Protein AF-W4IEV0-F1 (afdb_monomer_lite)

Organism: NCBI:txid1036726

Secondary structure (DSSP, 8-state):
---SEETTEEHHHHHHHS-TT-HHHHHHHHHHHHHHHHTTS-TT------HHHHHHHHHHHHHHHHHHHH--TT----HHHHHHHHHHHHHHHHHHHHHHHHHHHHHHHHHHHHHHHHHHHHHHHHHHHHHHHHHHHHHHHHHHHHHHHHHHHHHHHHHHHHHHHHHHHHT--

pLDDT: mean 76.88, std 11.4, range [46.72, 96.31]

Foldseek 3Di:
DEDQDWPNHGPVVCCVVDPLVPLLVRLVRLLVLLCVLVVPPDPDDPDQDDPVNNRSVVHNVVLVVQQPVQDDPPDDDDSSVSSSVSSVVVSVVVVVVVVVVVVVVVVVVVVVVVVVVVVVVVVVVVVVVVVVVVVVVVVVVVVVVVVVVVVVVVVVVVVVVVVVVVVVVVVVD

Sequence (173 aa):
MGISTLGGKNLGTYFATTRYKNVASIAQAVYEQHYKTCADYPLWSVRVPSSAAKHDFLFCQSVSNQIPSVSQPKQYISRIDVVQKTVQNIVTKAEGVAADASAVKSAELTAEITKEQTTAINTIFMSKQTAIIASVVAILIIVLIMVIIYLILRYRRKKKMKKKAQYTKLLNE

Radius of gyration: 45.27 Å; chains: 1; bounding box: 95×35×122 Å

InterPro domains:
  IPR006373 Variant surface antigen Rifin [PF02009] (2-173)

Structure (mmCIF, N/CA/C/O backbone):
data_AF-W4IEV0-F1
#
_entry.id   AF-W4IEV0-F1
#
loop_
_atom_site.group_PDB
_atom_site.id
_atom_site.type_symbol
_atom_site.label_atom_id
_atom_site.label_alt_id
_atom_site.label_comp_id
_atom_site.label_asym_id
_atom_site.label_entity_id
_atom_site.label_seq_id
_atom_site.pdbx_PDB_ins_code
_atom_site.Cartn_x
_atom_site.Cartn_y
_atom_site.Cartn_z
_atom_site.occupancy
_atom_site.B_iso_or_equiv
_atom_site.auth_seq_id
_atom_site.auth_comp_id
_atom_site.auth_asym_id
_atom_site.auth_atom_id
_atom_site.pdbx_PDB_model_num
ATOM 1 N N . MET A 1 1 ? 25.318 8.793 -15.224 1.00 46.72 1 MET A N 1
ATOM 2 C CA . MET A 1 1 ? 25.940 8.008 -16.312 1.00 46.72 1 MET A CA 1
ATOM 3 C C . MET A 1 1 ? 24.835 7.646 -17.298 1.00 46.72 1 MET A C 1
ATOM 5 O O . MET A 1 1 ? 24.107 6.701 -17.035 1.00 46.72 1 MET A O 1
ATOM 9 N N . GLY A 1 2 ? 24.604 8.439 -18.342 1.00 59.19 2 GLY A N 1
ATOM 10 C CA . GLY A 1 2 ? 23.510 8.188 -19.286 1.00 59.19 2 GLY A CA 1
ATOM 11 C C . GLY A 1 2 ? 23.237 9.390 -20.182 1.00 59.19 2 GLY A C 1
ATOM 12 O O . GLY A 1 2 ? 23.888 10.422 -20.022 1.00 59.19 2 GLY A O 1
ATOM 13 N N . ILE A 1 3 ? 22.283 9.240 -21.101 1.00 68.44 3 ILE A N 1
ATOM 14 C CA . ILE A 1 3 ? 21.821 10.323 -21.976 1.00 68.44 3 ILE A CA 1
ATOM 15 C C . ILE A 1 3 ? 21.036 11.366 -21.182 1.00 68.44 3 ILE A C 1
ATOM 17 O O . ILE A 1 3 ? 20.240 11.020 -20.314 1.00 68.44 3 ILE A O 1
ATOM 21 N N . SER A 1 4 ? 21.245 12.643 -21.492 1.00 70.06 4 SER A N 1
ATOM 22 C CA . SER A 1 4 ? 20.513 13.760 -20.870 1.00 70.06 4 SER A CA 1
ATOM 23 C C . SER A 1 4 ? 19.295 14.189 -21.693 1.00 70.06 4 SER A C 1
ATOM 25 O O . SER A 1 4 ? 18.371 14.821 -21.174 1.00 70.06 4 SER A O 1
ATOM 27 N N . THR A 1 5 ? 19.284 13.829 -22.978 1.00 74.25 5 THR A N 1
ATOM 28 C CA . THR A 1 5 ? 18.273 14.233 -23.952 1.00 74.25 5 THR A CA 1
ATOM 29 C C . THR A 1 5 ? 17.747 13.037 -24.740 1.00 74.25 5 THR A C 1
ATOM 31 O O . THR A 1 5 ? 18.475 12.093 -25.042 1.00 74.25 5 THR A O 1
ATOM 34 N N . LEU A 1 6 ? 16.455 13.077 -25.059 1.00 79.38 6 LEU A N 1
ATOM 35 C CA . LEU A 1 6 ? 15.764 12.095 -25.886 1.00 79.38 6 LEU A CA 1
ATOM 36 C C . LEU A 1 6 ? 14.775 12.833 -26.794 1.00 79.38 6 LEU A C 1
ATOM 38 O O . LEU A 1 6 ? 14.013 13.683 -26.328 1.00 79.38 6 LEU A O 1
ATOM 42 N N . GLY A 1 7 ? 14.820 12.563 -28.103 1.00 77.94 7 GLY A N 1
ATOM 43 C CA . GLY A 1 7 ? 13.965 13.251 -29.080 1.00 77.94 7 GLY A CA 1
ATOM 44 C C . GLY A 1 7 ? 14.151 14.776 -29.099 1.00 77.94 7 GLY A C 1
ATOM 45 O O . GLY A 1 7 ? 13.181 15.513 -29.255 1.00 77.94 7 GLY A O 1
ATOM 46 N N . GLY A 1 8 ? 15.374 15.263 -28.854 1.00 80.19 8 GLY A N 1
ATOM 47 C CA . GLY A 1 8 ? 15.683 16.700 -28.811 1.00 80.19 8 GLY A CA 1
ATOM 48 C C . GLY A 1 8 ? 15.170 17.443 -27.569 1.00 80.19 8 GLY A C 1
ATOM 49 O O . GLY A 1 8 ? 15.263 18.665 -27.514 1.00 80.19 8 GLY A O 1
ATOM 50 N N . LYS A 1 9 ? 14.640 16.732 -26.566 1.00 83.19 9 LYS A N 1
ATOM 51 C CA . LYS A 1 9 ? 14.169 17.299 -25.293 1.00 83.19 9 LYS A CA 1
ATOM 52 C C . LYS A 1 9 ? 14.940 16.704 -24.122 1.00 83.19 9 LYS A C 1
ATOM 54 O O . LYS A 1 9 ? 15.425 15.579 -24.206 1.00 83.19 9 LYS A O 1
ATOM 59 N N . ASN A 1 10 ? 14.999 17.422 -23.002 1.00 85.12 10 ASN A N 1
ATOM 60 C CA . ASN A 1 10 ? 15.468 16.843 -21.742 1.00 85.12 10 ASN A CA 1
ATOM 61 C C . ASN A 1 10 ? 14.552 15.683 -21.332 1.00 85.12 10 ASN A C 1
ATOM 63 O O . ASN A 1 10 ? 13.335 15.757 -21.531 1.00 85.12 10 ASN A O 1
ATOM 67 N N . LEU A 1 11 ? 15.120 14.639 -20.719 1.00 80.94 11 LEU A N 1
ATOM 68 C CA . LEU A 1 11 ? 14.369 13.436 -20.328 1.00 80.94 11 LEU A CA 1
ATOM 69 C C . LEU A 1 11 ? 13.106 13.758 -19.513 1.00 80.94 11 LEU A C 1
ATOM 71 O O . LEU A 1 11 ? 12.038 13.223 -19.804 1.00 80.94 11 LEU A O 1
ATOM 75 N N . GLY A 1 12 ? 13.197 14.682 -18.549 1.00 80.75 12 GLY A N 1
ATOM 76 C CA . GLY A 1 12 ? 12.046 15.101 -17.740 1.00 80.75 12 GLY A CA 1
ATOM 77 C C . GLY A 1 12 ? 10.898 15.673 -18.580 1.00 80.75 12 GLY A C 1
ATOM 78 O O . GLY A 1 12 ? 9.749 15.274 -18.421 1.00 80.75 12 GLY A O 1
ATOM 79 N N . THR A 1 13 ? 11.202 16.550 -19.539 1.00 85.69 13 THR A N 1
ATOM 80 C CA . THR A 1 13 ? 10.201 17.146 -20.441 1.00 85.69 13 THR A CA 1
ATOM 81 C C . THR A 1 13 ? 9.640 16.123 -21.430 1.00 85.69 13 THR A C 1
ATOM 83 O O . THR A 1 13 ? 8.454 16.163 -21.769 1.00 85.69 13 THR A O 1
ATOM 86 N N . TYR A 1 14 ? 10.478 15.192 -21.893 1.00 84.69 14 TYR A N 1
ATOM 87 C CA . TYR A 1 14 ? 10.064 14.133 -22.807 1.00 84.69 14 TYR A CA 1
ATOM 88 C C . TYR A 1 14 ? 9.019 13.216 -22.161 1.00 84.69 14 TYR A C 1
ATOM 90 O O . TYR A 1 14 ? 7.961 13.011 -22.753 1.00 84.69 14 TYR A O 1
ATOM 98 N N . PHE A 1 15 ? 9.262 12.739 -20.936 1.00 83.25 15 PHE A N 1
ATOM 99 C CA . PHE A 1 15 ? 8.319 11.878 -20.209 1.00 83.25 15 PHE A CA 1
ATOM 100 C C . PHE A 1 15 ? 7.130 12.632 -19.596 1.00 83.25 15 PHE A C 1
ATOM 102 O O . PHE A 1 15 ? 6.102 12.021 -19.319 1.00 83.25 15 PHE A O 1
ATOM 109 N N . ALA A 1 16 ? 7.220 13.957 -19.443 1.00 84.12 16 ALA A N 1
ATOM 110 C CA . ALA A 1 16 ? 6.054 14.785 -19.129 1.00 84.12 16 ALA A CA 1
ATOM 111 C C . ALA A 1 16 ? 5.067 14.863 -20.309 1.00 84.12 16 ALA A C 1
ATOM 113 O O . ALA A 1 16 ? 3.858 14.913 -20.106 1.00 84.12 16 ALA A O 1
ATOM 114 N N . THR A 1 17 ? 5.580 14.858 -21.547 1.00 81.81 17 THR A N 1
ATOM 115 C CA . THR A 1 17 ? 4.753 14.928 -22.767 1.00 81.81 17 THR A CA 1
ATOM 116 C C . THR A 1 17 ? 4.339 13.536 -23.262 1.00 81.81 17 THR A C 1
ATOM 118 O O . THR A 1 17 ? 3.222 13.339 -23.736 1.00 81.81 17 THR A O 1
ATOM 121 N N . THR A 1 18 ? 5.238 12.557 -23.158 1.00 80.25 18 THR A N 1
ATOM 122 C CA . THR A 1 18 ? 5.075 11.202 -23.692 1.00 80.25 18 THR A CA 1
ATOM 123 C C . THR A 1 18 ? 4.846 10.230 -22.549 1.00 80.25 18 THR A C 1
ATOM 125 O O . THR A 1 18 ? 5.704 10.067 -21.683 1.00 80.25 18 THR A O 1
ATOM 128 N N . ARG A 1 19 ? 3.706 9.531 -22.554 1.00 80.06 19 ARG A N 1
ATOM 129 C CA . ARG A 1 19 ? 3.436 8.507 -21.535 1.00 80.06 19 ARG A CA 1
ATOM 130 C C . ARG A 1 19 ? 4.464 7.381 -21.629 1.00 80.06 19 ARG A C 1
ATOM 132 O O . ARG A 1 19 ? 4.658 6.825 -22.707 1.00 80.06 19 ARG A O 1
ATOM 139 N N . TYR A 1 20 ? 5.011 6.967 -20.485 1.00 73.38 20 TYR A N 1
ATOM 140 C CA . TYR A 1 20 ? 5.988 5.871 -20.393 1.00 73.38 20 TYR A CA 1
ATOM 141 C C . TYR A 1 20 ? 5.472 4.528 -20.953 1.00 73.38 20 TYR A C 1
ATOM 143 O O . TYR A 1 20 ? 6.261 3.688 -21.367 1.00 73.38 20 TYR A O 1
ATOM 151 N N . LYS A 1 21 ? 4.144 4.338 -21.007 1.00 77.56 21 LYS A N 1
ATOM 152 C CA . LYS A 1 21 ? 3.490 3.154 -21.592 1.00 77.56 21 LYS A CA 1
ATOM 153 C C . LYS A 1 21 ? 3.549 3.103 -23.119 1.00 77.56 21 LYS A C 1
ATOM 155 O O . LYS A 1 21 ? 3.271 2.062 -23.706 1.00 77.56 21 LYS A O 1
ATOM 160 N N . ASN A 1 22 ? 3.880 4.213 -23.783 1.00 84.88 22 ASN A N 1
ATOM 161 C CA . ASN A 1 22 ? 3.993 4.247 -25.235 1.00 84.88 22 ASN A CA 1
ATOM 162 C C . ASN A 1 22 ? 5.377 3.744 -25.675 1.00 84.88 22 ASN A C 1
ATOM 164 O O . ASN A 1 22 ? 6.257 4.518 -26.058 1.00 84.88 22 ASN A O 1
ATOM 168 N N . VAL A 1 23 ? 5.554 2.424 -25.582 1.00 84.69 23 VAL A N 1
ATOM 169 C CA . VAL A 1 23 ? 6.813 1.727 -25.881 1.00 84.69 23 VAL A CA 1
ATOM 170 C C . VAL A 1 23 ? 7.303 2.044 -27.292 1.00 84.69 23 VAL A C 1
ATOM 172 O O . VAL A 1 23 ? 8.492 2.274 -27.468 1.00 84.69 23 VAL A O 1
ATOM 175 N N . ALA A 1 24 ? 6.407 2.120 -28.282 1.00 86.19 24 ALA A N 1
ATOM 176 C CA . ALA A 1 24 ? 6.770 2.387 -29.673 1.00 86.19 24 ALA A CA 1
ATOM 177 C C . ALA A 1 24 ? 7.405 3.777 -29.855 1.00 86.19 24 ALA A C 1
ATOM 179 O O . ALA A 1 24 ? 8.483 3.892 -30.436 1.00 86.19 24 ALA A O 1
ATOM 180 N N . SER A 1 25 ? 6.788 4.829 -29.304 1.00 85.31 25 SER A N 1
ATOM 181 C CA . SER A 1 25 ? 7.321 6.197 -29.402 1.00 85.31 25 SER A CA 1
ATOM 182 C C . SER A 1 25 ? 8.656 6.360 -28.670 1.00 85.31 25 SER A C 1
ATOM 184 O O . SER A 1 25 ? 9.552 7.047 -29.162 1.00 85.31 25 SER A O 1
ATOM 186 N N . ILE A 1 26 ? 8.808 5.703 -27.516 1.00 84.00 26 ILE A N 1
ATOM 187 C CA . ILE A 1 26 ? 10.057 5.722 -26.746 1.00 84.00 26 ILE A CA 1
ATOM 188 C C . ILE A 1 26 ? 11.141 4.941 -27.491 1.00 84.00 26 ILE A C 1
ATOM 190 O O . ILE A 1 26 ? 12.257 5.432 -27.632 1.00 84.00 26 ILE A O 1
ATOM 194 N N . ALA A 1 27 ? 10.814 3.757 -28.010 1.00 85.69 27 ALA A N 1
ATOM 195 C CA . ALA A 1 27 ? 11.738 2.926 -28.771 1.00 85.69 27 ALA A CA 1
ATOM 196 C C . ALA A 1 27 ? 12.246 3.643 -30.022 1.00 85.69 27 ALA A C 1
ATOM 198 O O . ALA A 1 27 ? 13.447 3.630 -30.279 1.00 85.69 27 ALA A O 1
ATOM 199 N N . GLN A 1 28 ? 11.366 4.330 -30.752 1.00 86.31 28 GLN A N 1
ATOM 200 C CA . GLN A 1 28 ? 11.761 5.132 -31.903 1.00 86.31 28 GLN A CA 1
ATOM 201 C C . GLN A 1 28 ? 12.709 6.269 -31.499 1.00 86.31 28 GLN A C 1
ATOM 203 O O . GLN A 1 28 ? 13.768 6.427 -32.103 1.00 86.31 28 GLN A O 1
ATOM 208 N N . ALA A 1 29 ? 12.385 7.019 -30.443 1.00 84.75 29 ALA A N 1
ATOM 209 C CA . ALA A 1 29 ? 13.240 8.110 -29.981 1.00 84.75 29 ALA A CA 1
ATOM 210 C C . ALA A 1 29 ? 14.610 7.613 -29.481 1.00 84.75 29 ALA A C 1
ATOM 212 O O . ALA A 1 29 ? 15.629 8.255 -29.736 1.00 84.75 29 ALA A O 1
ATOM 213 N N . VAL A 1 30 ? 14.654 6.458 -28.806 1.00 83.12 30 VAL A N 1
ATOM 214 C CA . VAL A 1 30 ? 15.901 5.806 -28.371 1.00 83.12 30 VAL A CA 1
ATOM 215 C C . VAL A 1 30 ? 16.699 5.311 -29.570 1.00 83.12 30 VAL A C 1
ATOM 217 O O . VAL A 1 30 ? 17.912 5.493 -29.597 1.00 83.12 30 VAL A O 1
ATOM 220 N N . TYR A 1 31 ? 16.039 4.727 -30.571 1.00 81.12 31 TYR A N 1
ATOM 221 C CA . TYR A 1 31 ? 16.683 4.266 -31.796 1.00 81.12 31 TYR A CA 1
ATOM 222 C C . TYR A 1 31 ? 17.308 5.428 -32.572 1.00 81.12 31 TYR A C 1
ATOM 224 O O . TYR A 1 31 ? 18.472 5.344 -32.953 1.00 81.12 31 TYR A O 1
ATOM 232 N N . GLU A 1 32 ? 16.582 6.532 -32.756 1.00 82.31 32 GLU A N 1
ATOM 233 C CA . GLU A 1 32 ? 17.097 7.727 -33.431 1.00 82.31 32 GLU A CA 1
ATOM 234 C C . GLU A 1 32 ? 18.258 8.367 -32.664 1.00 82.31 32 GLU A C 1
ATOM 236 O O . GLU A 1 32 ? 19.254 8.765 -33.272 1.00 82.31 32 GLU A O 1
ATOM 241 N N . GLN A 1 33 ? 18.162 8.434 -31.333 1.00 79.50 33 GLN A N 1
ATOM 242 C CA . GLN A 1 33 ? 19.239 8.950 -30.492 1.00 79.50 33 GLN A CA 1
ATOM 243 C C . GLN A 1 33 ? 20.472 8.045 -30.568 1.00 79.50 33 GLN A C 1
ATOM 245 O O . GLN A 1 33 ? 21.577 8.525 -30.786 1.00 79.50 33 GLN A O 1
ATOM 250 N N . HIS A 1 34 ? 20.289 6.730 -30.464 1.00 76.25 34 HIS A N 1
ATOM 251 C CA . HIS A 1 34 ? 21.362 5.749 -30.599 1.00 76.25 34 HIS A CA 1
ATOM 252 C C . HIS A 1 34 ? 21.996 5.785 -31.989 1.00 76.25 34 HIS A C 1
ATOM 254 O O . HIS A 1 34 ? 23.213 5.720 -32.108 1.00 76.25 34 HIS A O 1
ATOM 260 N N . TYR A 1 35 ? 21.205 5.936 -33.049 1.00 75.00 35 TYR A N 1
ATOM 261 C CA . TYR A 1 35 ? 21.733 6.064 -34.402 1.00 75.00 35 TYR A CA 1
ATOM 262 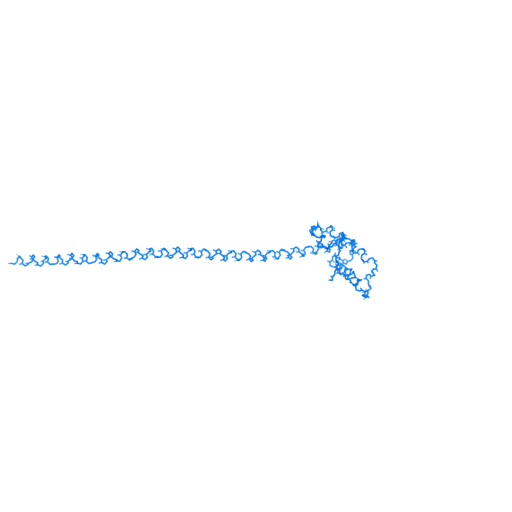C C . TYR A 1 35 ? 22.610 7.313 -34.547 1.00 75.00 35 TYR A C 1
ATOM 264 O O . TYR A 1 35 ? 23.719 7.211 -35.055 1.00 75.00 35 TYR A O 1
ATOM 272 N N . LYS A 1 36 ? 22.158 8.471 -34.050 1.00 77.00 36 LYS A N 1
ATOM 273 C CA . LYS A 1 36 ? 22.919 9.730 -34.121 1.00 77.00 36 LYS A CA 1
ATOM 274 C C . LYS A 1 36 ? 24.177 9.712 -33.254 1.00 77.00 36 LYS A C 1
ATOM 276 O O . LYS A 1 36 ? 25.220 10.171 -33.691 1.00 77.00 36 LYS A O 1
ATOM 281 N N . THR A 1 37 ? 24.075 9.189 -32.036 1.00 73.88 37 THR A N 1
ATOM 282 C CA . THR A 1 37 ? 25.164 9.210 -31.051 1.00 73.88 37 THR A CA 1
ATOM 283 C C . THR A 1 37 ? 26.202 8.112 -31.297 1.00 73.88 37 THR A C 1
ATOM 285 O O . THR A 1 37 ? 27.376 8.307 -31.001 1.00 73.88 37 THR A O 1
ATOM 288 N N . CYS A 1 38 ? 25.795 6.965 -31.848 1.00 72.44 38 CYS A N 1
ATOM 289 C CA . CYS A 1 38 ? 26.649 5.783 -31.987 1.00 72.44 38 CYS A CA 1
ATOM 290 C C . CYS A 1 38 ? 27.102 5.505 -33.430 1.00 72.44 38 CYS A C 1
ATOM 292 O O . CYS A 1 38 ? 27.801 4.518 -33.646 1.00 72.44 38 CYS A O 1
ATOM 294 N N . ALA A 1 39 ? 26.721 6.332 -34.413 1.00 64.69 39 ALA A N 1
ATOM 295 C CA . ALA A 1 39 ? 27.160 6.182 -35.806 1.00 64.69 39 ALA A CA 1
ATOM 296 C C . ALA A 1 39 ? 28.688 6.286 -35.972 1.00 64.69 39 ALA A C 1
ATOM 298 O O . ALA A 1 39 ? 29.248 5.589 -36.814 1.00 64.69 39 ALA A O 1
ATOM 299 N N . ASP A 1 40 ? 29.350 7.093 -35.136 1.00 57.56 40 ASP A N 1
ATOM 300 C CA . ASP A 1 40 ? 30.788 7.380 -35.239 1.00 57.56 40 ASP A CA 1
ATOM 301 C C . ASP A 1 40 ? 31.678 6.459 -34.380 1.00 57.56 40 ASP A C 1
ATOM 303 O O . ASP A 1 40 ? 32.906 6.539 -34.452 1.00 57.56 40 ASP A O 1
ATOM 307 N N . TYR A 1 41 ? 31.095 5.565 -33.569 1.00 57.19 41 TYR A N 1
ATOM 308 C CA . TYR A 1 41 ? 31.850 4.697 -32.657 1.00 57.19 41 TYR A CA 1
ATOM 309 C C . TYR A 1 41 ? 31.883 3.244 -33.161 1.00 57.19 41 TYR A C 1
ATOM 311 O O . TYR A 1 41 ? 30.832 2.607 -33.276 1.00 57.19 41 TYR A O 1
ATOM 319 N N . PRO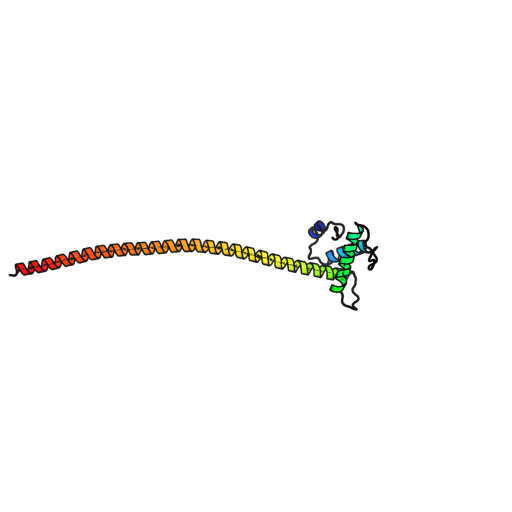 A 1 42 ? 33.070 2.659 -33.416 1.00 53.22 42 PRO A N 1
ATOM 320 C CA . PRO A 1 42 ? 33.166 1.242 -33.726 1.00 53.22 42 PRO A CA 1
ATOM 321 C C . PRO A 1 42 ? 32.709 0.426 -32.511 1.00 53.22 42 PRO A C 1
ATOM 323 O O . PRO A 1 42 ? 33.267 0.564 -31.422 1.00 53.22 42 PRO A O 1
ATOM 326 N N . LEU A 1 43 ? 31.739 -0.474 -32.712 1.00 52.66 43 LEU A N 1
ATOM 327 C CA . LEU A 1 43 ? 31.133 -1.366 -31.704 1.00 52.66 43 LEU A CA 1
ATOM 328 C C . LEU A 1 43 ? 32.124 -2.298 -30.950 1.00 52.66 43 LEU A C 1
ATOM 330 O O . LEU A 1 43 ? 31.696 -3.133 -30.158 1.00 52.66 43 LEU A O 1
ATOM 334 N N . TRP A 1 44 ? 33.438 -2.156 -31.161 1.00 46.94 44 TRP A N 1
ATOM 335 C CA . TRP A 1 44 ? 34.515 -2.927 -30.524 1.00 46.94 44 TRP A CA 1
ATOM 336 C C . TRP A 1 44 ? 35.749 -2.063 -30.160 1.00 46.94 44 TRP A C 1
ATOM 338 O O . TRP A 1 44 ? 36.840 -2.569 -29.914 1.00 46.94 44 TRP A O 1
ATOM 348 N N . SER A 1 45 ? 35.663 -0.732 -30.094 1.00 50.03 45 SER A N 1
ATOM 349 C CA . SER A 1 45 ? 36.814 0.031 -29.584 1.00 50.03 45 SER A CA 1
ATOM 350 C C . SER A 1 45 ? 36.868 -0.015 -28.050 1.00 50.03 45 SER A C 1
ATOM 352 O O . SER A 1 45 ? 36.054 0.605 -27.376 1.00 50.03 45 SER A O 1
ATOM 354 N N . VAL A 1 46 ? 37.877 -0.700 -27.496 1.00 50.09 46 VAL A N 1
ATOM 355 C CA . VAL A 1 46 ? 38.200 -0.769 -26.047 1.00 50.09 46 VAL A CA 1
ATOM 356 C C . VAL A 1 46 ? 38.746 0.570 -25.502 1.00 50.09 46 VAL A C 1
ATOM 358 O O . VAL A 1 46 ? 38.984 0.729 -24.306 1.00 50.09 46 VAL A O 1
ATOM 361 N N . ARG A 1 47 ? 38.959 1.569 -26.367 1.00 54.75 47 ARG A N 1
ATOM 362 C CA . ARG A 1 47 ? 39.572 2.848 -25.998 1.00 54.75 47 ARG A CA 1
ATOM 363 C C . ARG A 1 47 ? 38.504 3.876 -25.622 1.00 54.75 47 ARG A C 1
ATOM 365 O O . ARG A 1 47 ? 37.779 4.361 -26.482 1.00 54.75 47 ARG A O 1
ATOM 372 N N . VAL A 1 48 ? 38.444 4.210 -24.333 1.00 53.97 48 VAL A N 1
ATOM 373 C CA . VAL A 1 48 ? 37.535 5.225 -23.779 1.00 53.97 48 VAL A CA 1
ATOM 374 C C . VAL A 1 48 ? 37.919 6.607 -24.338 1.00 53.97 48 VAL A C 1
ATOM 376 O O . VAL A 1 48 ? 39.065 7.020 -24.140 1.00 53.97 48 VAL A O 1
ATOM 379 N N . PRO A 1 49 ? 37.021 7.325 -25.036 1.00 57.12 49 PRO A N 1
ATOM 380 C CA . PRO A 1 49 ? 37.307 8.665 -25.537 1.00 57.12 49 PRO A CA 1
ATOM 381 C C . PRO A 1 49 ? 37.125 9.729 -24.431 1.00 57.12 49 PRO A C 1
ATOM 383 O O . PRO A 1 49 ? 36.824 9.402 -23.281 1.00 57.12 49 PRO A O 1
ATOM 386 N N . SER A 1 50 ? 37.377 11.003 -24.756 1.00 56.09 50 SER A N 1
ATOM 387 C CA . SER A 1 50 ? 37.343 12.150 -23.826 1.00 56.09 50 SER A CA 1
ATOM 388 C C . SER A 1 50 ? 36.019 12.287 -23.040 1.00 56.09 50 SER A C 1
ATOM 390 O O . SER A 1 50 ? 35.023 11.633 -23.335 1.00 56.09 50 SER A O 1
ATOM 392 N N . SER A 1 51 ? 35.980 13.140 -22.008 1.00 55.78 51 SER A N 1
ATOM 393 C CA . SER A 1 51 ? 34.883 13.200 -21.018 1.00 55.78 51 SER A CA 1
ATOM 394 C C . SER A 1 51 ? 33.465 13.373 -21.593 1.00 55.78 51 SER A C 1
ATOM 396 O O . SER A 1 51 ? 32.543 12.749 -21.072 1.00 55.78 51 SER A O 1
ATOM 398 N N . ALA A 1 52 ? 33.275 14.154 -22.664 1.00 53.97 52 ALA A N 1
ATOM 399 C CA . ALA A 1 52 ? 31.978 14.295 -23.341 1.00 53.97 52 ALA A CA 1
ATOM 400 C C . ALA A 1 52 ? 31.596 13.020 -24.117 1.00 53.97 52 ALA A C 1
ATOM 402 O O . ALA A 1 52 ? 30.499 12.488 -23.960 1.00 53.97 52 ALA A O 1
ATOM 403 N N . ALA A 1 53 ? 32.558 12.456 -24.846 1.00 59.44 53 ALA A N 1
ATOM 404 C CA . ALA A 1 53 ? 32.418 11.199 -25.572 1.00 59.44 53 ALA A CA 1
ATOM 405 C C . ALA A 1 53 ? 32.232 9.981 -24.644 1.00 59.44 53 ALA A C 1
ATOM 407 O O . ALA A 1 53 ? 31.704 8.953 -25.057 1.00 59.44 53 ALA A O 1
ATOM 408 N N . LYS A 1 54 ? 32.613 10.089 -23.364 1.00 63.81 54 LYS A N 1
ATOM 409 C CA . LYS A 1 54 ? 32.431 9.038 -22.354 1.00 63.81 54 LYS A CA 1
ATOM 410 C C . LYS A 1 54 ? 30.956 8.779 -22.035 1.00 63.81 54 LYS A C 1
ATOM 412 O O . LYS A 1 54 ? 30.581 7.628 -21.828 1.00 63.81 54 LYS A O 1
ATOM 417 N N . HIS A 1 55 ? 30.117 9.814 -21.980 1.00 65.19 55 HIS A N 1
ATOM 418 C CA . HIS A 1 55 ? 28.685 9.646 -21.702 1.00 65.19 55 HIS A CA 1
ATOM 419 C C . HIS A 1 55 ? 27.949 8.995 -22.873 1.00 65.19 55 HIS A C 1
ATOM 421 O O . HIS A 1 55 ? 27.170 8.063 -22.663 1.00 65.19 55 HIS A O 1
ATOM 427 N N . ASP A 1 56 ? 28.275 9.435 -24.083 1.00 68.44 56 ASP A N 1
ATOM 428 C CA . ASP A 1 56 ? 27.748 8.899 -25.334 1.00 68.44 56 ASP A CA 1
ATOM 429 C C . ASP A 1 56 ? 28.198 7.448 -25.559 1.00 68.44 56 ASP A C 1
ATOM 431 O O . ASP A 1 56 ? 27.375 6.573 -25.825 1.00 68.44 56 ASP A O 1
ATOM 435 N N . PHE A 1 57 ? 29.476 7.146 -25.313 1.00 68.88 57 PHE A N 1
ATOM 436 C CA . PHE A 1 57 ? 30.017 5.788 -25.380 1.00 68.88 57 PHE A CA 1
ATOM 437 C C . PHE A 1 57 ? 29.334 4.831 -24.391 1.00 68.88 57 PHE A C 1
ATOM 439 O O . PHE A 1 57 ? 28.942 3.726 -24.766 1.00 68.88 57 PHE A O 1
ATOM 446 N N . LEU A 1 58 ? 29.139 5.252 -23.134 1.00 70.19 58 LEU A N 1
ATOM 447 C CA . LEU A 1 58 ? 28.450 4.437 -22.124 1.00 70.19 58 LEU A CA 1
ATOM 448 C C . LEU A 1 58 ? 26.989 4.163 -22.500 1.00 70.19 58 LEU A C 1
ATOM 450 O O . LEU A 1 58 ? 26.468 3.090 -22.193 1.00 70.19 58 LEU A O 1
ATOM 454 N N . PHE A 1 59 ? 26.326 5.103 -23.173 1.00 74.50 59 PHE A N 1
ATOM 455 C CA . PHE A 1 59 ? 24.984 4.893 -23.706 1.00 74.50 59 PHE A CA 1
ATOM 456 C C . PHE A 1 59 ? 24.973 3.845 -24.828 1.00 74.50 59 PHE A C 1
ATOM 458 O O . PHE A 1 59 ? 24.207 2.883 -24.742 1.00 74.50 59 PHE A O 1
ATOM 465 N N . CYS A 1 60 ? 25.866 3.961 -25.815 1.00 74.12 60 CYS A N 1
ATOM 466 C CA . CYS A 1 60 ? 26.008 2.983 -26.900 1.00 74.12 60 CYS A CA 1
ATOM 467 C C . CYS A 1 60 ? 26.345 1.575 -26.376 1.00 74.12 60 CYS A C 1
ATOM 469 O O . CYS A 1 60 ? 25.771 0.571 -26.813 1.00 74.12 60 CYS A O 1
ATOM 471 N N . GLN A 1 61 ? 27.239 1.496 -25.386 1.00 75.44 61 GLN A N 1
ATOM 472 C CA . GLN A 1 61 ? 27.606 0.247 -24.725 1.00 75.44 61 GLN A CA 1
ATOM 473 C C . GLN A 1 61 ? 26.430 -0.342 -23.935 1.00 75.44 61 GLN A C 1
ATOM 475 O O . GLN A 1 61 ? 26.200 -1.547 -23.987 1.00 75.44 61 GLN A O 1
ATOM 480 N N . SER A 1 62 ? 25.655 0.491 -23.237 1.00 74.75 62 SER A N 1
ATOM 481 C CA . SER A 1 62 ? 24.480 0.055 -22.472 1.00 74.75 62 SER A CA 1
ATOM 482 C C . SER A 1 62 ? 23.394 -0.554 -23.363 1.00 74.75 62 SER A C 1
ATOM 484 O O . SER A 1 62 ? 22.831 -1.593 -23.014 1.00 74.75 62 SER A O 1
ATOM 486 N N . VAL A 1 63 ? 23.128 0.047 -24.529 1.00 73.12 63 VAL A N 1
ATOM 487 C CA . VAL A 1 63 ? 22.187 -0.510 -25.515 1.00 73.12 63 VAL A CA 1
ATOM 488 C C . VAL A 1 63 ? 22.729 -1.822 -26.084 1.00 73.12 63 VAL A C 1
ATOM 490 O O . VAL A 1 63 ? 22.002 -2.811 -26.140 1.00 73.12 63 VAL A O 1
ATOM 493 N N . SER A 1 64 ? 24.022 -1.870 -26.421 1.00 71.56 64 SER A N 1
ATOM 494 C CA . SER A 1 64 ? 24.669 -3.076 -26.957 1.00 71.56 64 SER A CA 1
ATOM 495 C C . SER A 1 64 ? 24.674 -4.245 -25.963 1.00 71.56 64 SER A C 1
ATOM 497 O O . SER A 1 64 ? 24.396 -5.381 -26.339 1.00 71.56 64 SER A O 1
ATOM 499 N N . ASN A 1 65 ? 24.903 -3.971 -24.678 1.00 73.50 65 ASN A N 1
ATOM 500 C CA . ASN A 1 65 ? 24.887 -4.974 -23.609 1.00 73.50 65 ASN A CA 1
ATOM 501 C C . ASN A 1 65 ? 23.493 -5.564 -23.343 1.00 73.50 65 ASN A C 1
ATOM 503 O O . ASN A 1 65 ? 23.392 -6.613 -22.711 1.00 73.50 65 ASN A O 1
ATOM 507 N N . GLN A 1 66 ? 22.425 -4.911 -23.805 1.00 71.38 66 GLN A N 1
ATOM 508 C CA . GLN A 1 66 ? 21.054 -5.416 -23.689 1.00 71.38 66 GLN A CA 1
ATOM 509 C C . GLN A 1 66 ? 20.634 -6.268 -24.895 1.00 71.38 66 GLN A C 1
ATOM 511 O O . GLN A 1 66 ? 19.668 -7.015 -24.804 1.00 71.38 66 GLN A O 1
ATOM 516 N N . ILE A 1 67 ? 21.388 -6.251 -25.998 1.00 70.31 67 ILE A N 1
ATOM 517 C CA . ILE A 1 67 ? 21.118 -7.083 -27.183 1.00 70.31 67 ILE A CA 1
ATOM 518 C C . ILE A 1 67 ? 21.060 -8.590 -26.849 1.00 70.31 67 ILE A C 1
ATOM 520 O O . ILE A 1 67 ? 20.125 -9.248 -27.311 1.00 70.31 67 ILE A O 1
ATOM 524 N N . PRO A 1 68 ? 21.971 -9.165 -26.034 1.00 71.06 68 PRO A N 1
ATOM 525 C CA . PRO A 1 68 ? 21.950 -10.595 -25.722 1.00 71.06 68 PRO A CA 1
ATOM 526 C C . PRO A 1 68 ? 20.716 -11.045 -24.930 1.00 71.06 68 PRO A C 1
ATOM 528 O O . PRO A 1 68 ? 20.366 -12.218 -24.982 1.00 71.06 68 PRO A O 1
ATOM 531 N N . SER A 1 69 ? 20.053 -10.145 -24.191 1.00 68.25 69 SER A N 1
ATOM 532 C CA . SER A 1 69 ? 18.864 -10.492 -23.398 1.00 68.25 69 SER A CA 1
ATOM 533 C C . SER A 1 69 ? 17.562 -10.447 -24.201 1.00 68.25 69 SER A C 1
ATOM 535 O O . SER A 1 69 ? 16.550 -10.981 -23.752 1.00 68.25 69 SER A O 1
ATOM 537 N N . VAL A 1 70 ? 17.575 -9.840 -25.393 1.00 72.00 70 VAL A N 1
ATOM 538 C CA . VAL A 1 70 ? 16.397 -9.703 -26.270 1.00 72.00 70 VAL A CA 1
ATOM 539 C C . VAL A 1 70 ? 16.542 -10.423 -27.615 1.00 72.00 70 VAL A C 1
ATOM 541 O O . VAL A 1 70 ? 15.577 -10.487 -28.384 1.00 72.00 70 VAL A O 1
ATOM 544 N N . SER A 1 71 ? 17.727 -10.973 -27.895 1.00 68.56 71 SER A N 1
ATOM 545 C CA . SER A 1 71 ? 18.067 -11.693 -29.122 1.00 68.56 71 SER A CA 1
ATOM 546 C C . SER A 1 71 ? 18.470 -13.137 -28.826 1.00 68.56 71 SER A C 1
ATOM 548 O O . SER A 1 71 ? 19.201 -13.402 -27.876 1.00 68.56 71 SER A O 1
ATOM 550 N N . GLN A 1 72 ? 18.003 -14.076 -29.651 1.00 65.06 72 GLN A N 1
ATOM 551 C CA . GLN A 1 72 ? 18.401 -15.483 -29.573 1.00 65.06 72 GLN A CA 1
ATOM 552 C C . GLN A 1 72 ? 19.560 -15.777 -30.539 1.00 65.06 72 GLN A C 1
ATOM 554 O O . GLN A 1 72 ? 19.645 -15.159 -31.607 1.00 65.06 72 GLN A O 1
ATOM 559 N N . PRO A 1 73 ? 20.439 -16.750 -30.225 1.00 57.19 73 PRO A N 1
ATOM 560 C CA . PRO A 1 73 ? 21.467 -17.184 -31.162 1.00 57.19 73 PRO A CA 1
ATOM 561 C C . PRO A 1 73 ? 20.816 -17.645 -32.476 1.00 57.19 73 PRO A C 1
ATOM 563 O O . PRO A 1 73 ? 19.922 -18.486 -32.452 1.00 57.19 73 PRO A O 1
ATOM 566 N N . LYS A 1 74 ? 21.304 -17.131 -33.616 1.00 59.50 74 LYS A N 1
ATOM 567 C CA . LYS A 1 74 ? 20.855 -17.435 -34.997 1.00 59.50 74 LYS A CA 1
ATOM 568 C C . LYS A 1 74 ? 19.560 -16.761 -35.482 1.00 59.50 74 LYS A C 1
ATOM 570 O O . LYS A 1 74 ? 19.117 -17.077 -36.584 1.00 59.50 74 LYS A O 1
ATOM 575 N N . GLN A 1 75 ? 18.983 -15.810 -34.746 1.00 66.75 75 GLN A N 1
ATOM 576 C CA . GLN A 1 75 ? 17.810 -15.063 -35.217 1.00 66.75 75 GLN A CA 1
ATOM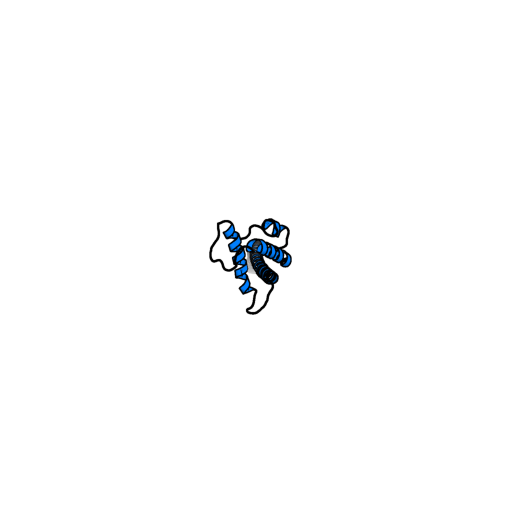 577 C C . GLN A 1 75 ? 18.214 -13.694 -35.787 1.00 66.75 75 GLN A C 1
ATOM 579 O O . GLN A 1 75 ? 18.817 -12.879 -35.090 1.00 66.75 75 GLN A O 1
ATOM 584 N N . TYR A 1 76 ? 17.891 -13.430 -37.059 1.00 62.00 76 TYR A N 1
ATOM 585 C CA . TYR A 1 76 ? 18.058 -12.097 -37.646 1.00 62.00 76 TYR A CA 1
ATOM 586 C C . TYR A 1 76 ? 16.932 -11.194 -37.137 1.00 62.00 76 TYR A C 1
ATOM 588 O O . TYR A 1 76 ? 15.769 -11.383 -37.488 1.00 62.00 76 TYR A O 1
ATOM 596 N N . ILE A 1 77 ? 17.274 -10.246 -36.268 1.00 69.75 77 ILE A N 1
ATOM 597 C CA . ILE A 1 77 ? 16.343 -9.277 -35.686 1.00 69.75 77 ILE A CA 1
ATOM 598 C C . ILE A 1 77 ? 16.817 -7.881 -36.091 1.00 69.75 77 ILE A C 1
ATOM 600 O O . ILE A 1 77 ? 18.008 -7.573 -36.002 1.00 69.75 77 ILE A O 1
ATOM 604 N N . SER A 1 78 ? 15.891 -7.032 -36.542 1.00 75.19 78 SER A N 1
ATOM 605 C CA . SER A 1 78 ? 16.209 -5.647 -36.890 1.00 75.19 78 SER A CA 1
ATOM 606 C C . SER A 1 78 ? 16.669 -4.869 -35.653 1.00 75.19 78 SER A C 1
ATOM 608 O O . SER A 1 78 ? 16.161 -5.076 -34.551 1.00 75.19 78 SER A O 1
ATOM 610 N N . ARG A 1 79 ? 17.599 -3.917 -35.814 1.00 69.56 79 ARG A N 1
ATOM 611 C CA . ARG A 1 79 ? 18.049 -3.065 -34.693 1.00 69.56 79 ARG A CA 1
ATOM 612 C C . ARG A 1 79 ? 16.888 -2.324 -34.022 1.00 69.56 79 ARG A C 1
ATOM 614 O O . ARG A 1 79 ? 16.935 -2.122 -32.813 1.00 69.56 79 ARG A O 1
ATOM 621 N N . ILE A 1 80 ? 15.854 -1.949 -34.778 1.00 74.50 80 ILE A N 1
ATOM 622 C CA . ILE A 1 80 ? 14.675 -1.277 -34.216 1.00 74.50 80 ILE A CA 1
ATOM 623 C C . ILE A 1 80 ? 13.865 -2.213 -33.308 1.00 74.50 80 ILE A C 1
ATOM 625 O O . ILE A 1 80 ? 13.457 -1.802 -32.226 1.00 74.50 80 ILE A O 1
ATOM 629 N N . ASP A 1 81 ? 13.737 -3.490 -33.678 1.00 79.38 81 ASP A N 1
ATOM 630 C CA . ASP A 1 81 ? 13.037 -4.501 -32.877 1.00 79.38 81 ASP A CA 1
ATOM 631 C C . ASP A 1 81 ? 13.803 -4.824 -31.593 1.00 79.38 81 ASP A C 1
ATOM 633 O O . ASP A 1 81 ? 13.202 -5.011 -30.535 1.00 79.38 81 ASP A O 1
ATOM 637 N N . VAL A 1 82 ? 15.140 -4.854 -31.663 1.00 78.06 82 VAL A N 1
ATOM 638 C CA . VAL A 1 82 ? 16.000 -5.004 -30.481 1.00 78.06 82 VAL A CA 1
ATOM 639 C C . VAL A 1 82 ? 15.755 -3.851 -29.507 1.00 78.06 82 VAL A C 1
ATOM 641 O O . VAL A 1 82 ? 15.495 -4.091 -28.326 1.00 78.06 82 VAL A O 1
ATOM 644 N N . VAL A 1 83 ? 15.772 -2.606 -29.991 1.00 79.62 83 VAL A N 1
ATOM 645 C CA . VAL A 1 83 ? 15.495 -1.426 -29.158 1.00 79.62 83 VAL A CA 1
ATOM 646 C C . VAL A 1 83 ? 14.076 -1.477 -28.593 1.00 79.62 83 VAL A C 1
ATOM 648 O O . VAL A 1 83 ? 13.891 -1.237 -27.401 1.00 79.62 83 VAL A O 1
ATOM 651 N N . GLN A 1 84 ? 13.084 -1.862 -29.395 1.00 83.94 84 GLN A N 1
ATOM 652 C CA . GLN A 1 84 ? 11.699 -1.974 -28.949 1.00 83.94 84 GLN A CA 1
ATOM 653 C C . GLN A 1 84 ? 11.525 -3.006 -27.832 1.00 83.94 84 GLN A C 1
ATOM 655 O O . GLN A 1 84 ? 10.951 -2.679 -26.793 1.00 83.94 84 GLN A O 1
ATOM 660 N N . LYS A 1 85 ? 12.062 -4.220 -27.993 1.00 83.25 85 LYS A N 1
ATOM 661 C CA . LYS A 1 85 ? 12.019 -5.258 -26.949 1.00 83.25 85 LYS A CA 1
ATOM 662 C C . LYS A 1 85 ? 12.760 -4.835 -25.684 1.00 83.25 85 LYS A C 1
ATOM 664 O O . LYS A 1 85 ? 12.325 -5.135 -24.575 1.00 83.25 85 LYS A O 1
ATOM 669 N N . THR A 1 86 ? 13.859 -4.107 -25.849 1.00 80.81 86 THR A N 1
ATOM 670 C CA . THR A 1 86 ? 14.648 -3.580 -24.733 1.00 80.81 86 THR A CA 1
ATOM 671 C C . THR A 1 86 ? 13.843 -2.558 -23.932 1.00 80.81 86 THR A C 1
ATOM 673 O O . THR A 1 86 ? 13.716 -2.679 -22.715 1.00 80.81 86 THR A O 1
ATOM 676 N N . VAL A 1 87 ? 13.225 -1.592 -24.617 1.00 84.38 87 VAL A N 1
ATOM 677 C CA . VAL A 1 87 ? 12.340 -0.596 -23.996 1.00 84.38 87 VAL A CA 1
ATOM 678 C C . VAL A 1 87 ? 11.143 -1.279 -23.338 1.00 84.38 87 VAL A C 1
ATOM 680 O O . VAL A 1 87 ? 10.791 -0.924 -22.217 1.00 84.38 87 VAL A O 1
ATOM 683 N N . GLN A 1 88 ? 10.562 -2.295 -23.979 1.00 85.06 88 GLN A N 1
ATOM 684 C CA . GLN A 1 88 ? 9.461 -3.070 -23.414 1.00 85.06 88 GLN A CA 1
ATOM 685 C C . GLN A 1 88 ? 9.857 -3.738 -22.091 1.00 85.06 88 GLN A C 1
ATOM 687 O O . GLN A 1 88 ? 9.167 -3.546 -21.096 1.00 85.06 88 GLN A O 1
ATOM 692 N N . ASN A 1 89 ? 10.997 -4.433 -22.040 1.00 83.75 89 ASN A N 1
ATOM 693 C CA . ASN A 1 89 ? 11.498 -5.050 -20.808 1.00 83.75 89 ASN A CA 1
ATOM 694 C C . ASN A 1 89 ? 11.732 -4.024 -19.690 1.00 83.75 89 ASN A C 1
ATOM 696 O O . ASN A 1 89 ? 11.408 -4.289 -18.530 1.00 83.75 89 ASN A O 1
ATOM 700 N N . ILE A 1 90 ? 12.278 -2.851 -20.022 1.00 81.81 90 ILE A N 1
ATOM 701 C CA . ILE A 1 90 ? 12.499 -1.770 -19.053 1.00 81.81 90 ILE A CA 1
ATOM 702 C C . ILE A 1 90 ? 11.162 -1.252 -18.513 1.00 81.81 90 ILE A C 1
ATOM 704 O O . ILE A 1 90 ? 11.018 -1.103 -17.300 1.00 81.81 90 ILE A O 1
ATOM 708 N N . VAL A 1 91 ? 10.182 -1.012 -19.391 1.00 84.94 91 VAL A N 1
ATOM 709 C CA . VAL A 1 91 ? 8.844 -0.546 -19.002 1.00 84.94 91 VAL A CA 1
ATOM 710 C C . VAL A 1 91 ? 8.148 -1.586 -18.127 1.00 84.94 91 VAL A C 1
ATOM 712 O O . VAL A 1 91 ? 7.668 -1.230 -17.058 1.00 84.94 91 VAL A O 1
ATOM 715 N N . THR A 1 92 ? 8.173 -2.868 -18.495 1.00 83.62 92 THR A N 1
ATOM 716 C CA . THR A 1 92 ? 7.567 -3.942 -17.692 1.00 83.62 92 THR A CA 1
ATOM 717 C C . THR A 1 92 ? 8.233 -4.081 -16.322 1.00 83.62 92 THR A C 1
ATOM 719 O O . THR A 1 92 ? 7.550 -4.231 -15.311 1.00 83.62 92 THR A O 1
ATOM 722 N N . LYS A 1 93 ? 9.566 -3.972 -16.247 1.00 82.56 93 LYS A N 1
ATOM 723 C CA . LYS A 1 93 ? 10.279 -3.993 -14.962 1.00 82.56 93 LYS A CA 1
ATOM 724 C C . LYS A 1 93 ? 9.928 -2.779 -14.098 1.00 82.56 93 LYS A C 1
ATOM 726 O O . LYS A 1 93 ? 9.755 -2.923 -12.891 1.00 82.56 93 LYS A O 1
ATOM 731 N N . ALA A 1 94 ? 9.800 -1.599 -14.704 1.00 79.31 94 ALA A N 1
ATOM 732 C CA . ALA A 1 94 ? 9.373 -0.389 -14.009 1.00 79.31 94 ALA A CA 1
ATOM 733 C C . ALA A 1 94 ? 7.918 -0.483 -13.515 1.00 79.31 94 ALA A C 1
ATOM 735 O O . ALA A 1 94 ? 7.625 -0.029 -12.411 1.00 79.31 94 ALA A O 1
ATOM 736 N N . GLU A 1 95 ? 7.023 -1.105 -14.288 1.00 81.75 95 GLU A N 1
ATOM 737 C CA . GLU A 1 95 ? 5.640 -1.376 -13.877 1.00 81.75 95 GLU A CA 1
ATOM 738 C C . GLU A 1 95 ? 5.577 -2.334 -12.684 1.00 81.75 95 GLU A C 1
ATOM 740 O O . GLU A 1 95 ? 4.825 -2.067 -11.750 1.00 81.75 95 GLU A O 1
ATOM 745 N N . GLY A 1 96 ? 6.406 -3.385 -12.665 1.00 80.75 96 GLY A N 1
ATOM 746 C CA . GLY A 1 96 ? 6.523 -4.284 -11.512 1.00 80.75 96 GLY A CA 1
ATOM 747 C C . GLY A 1 96 ? 6.951 -3.545 -10.241 1.00 80.75 96 GLY A C 1
ATOM 748 O O . GLY A 1 96 ? 6.269 -3.613 -9.226 1.00 80.75 96 GLY A O 1
ATOM 749 N N . VAL A 1 97 ? 8.010 -2.733 -10.325 1.00 78.25 97 VAL A N 1
ATOM 750 C CA . VAL A 1 97 ? 8.489 -1.930 -9.183 1.00 78.25 97 VAL A CA 1
ATOM 751 C C . VAL A 1 97 ? 7.437 -0.917 -8.713 1.00 78.25 97 VAL A C 1
ATOM 753 O O . VAL A 1 97 ? 7.282 -0.700 -7.512 1.00 78.25 97 VAL A O 1
ATOM 756 N N . ALA A 1 98 ? 6.695 -0.296 -9.633 1.00 72.62 98 ALA A N 1
ATOM 757 C CA . ALA A 1 98 ? 5.617 0.625 -9.283 1.00 72.62 98 ALA A CA 1
ATOM 758 C C . ALA A 1 98 ? 4.433 -0.094 -8.615 1.00 72.62 98 ALA A C 1
ATOM 760 O O . ALA A 1 98 ? 3.855 0.441 -7.667 1.00 72.62 98 ALA A O 1
ATOM 761 N N . ALA A 1 99 ? 4.091 -1.300 -9.078 1.00 74.44 99 ALA A N 1
ATOM 762 C CA . ALA A 1 99 ? 3.060 -2.134 -8.474 1.00 74.44 99 ALA A CA 1
ATOM 763 C C . ALA A 1 99 ? 3.455 -2.554 -7.051 1.00 74.44 99 ALA A C 1
ATOM 765 O O . ALA A 1 99 ? 2.669 -2.345 -6.127 1.00 74.44 99 ALA A O 1
ATOM 766 N N . ASP A 1 100 ? 4.689 -3.019 -6.852 1.00 71.19 100 ASP A N 1
ATOM 767 C CA . ASP A 1 100 ? 5.209 -3.404 -5.537 1.00 71.19 100 ASP A CA 1
ATOM 768 C C . ASP A 1 100 ? 5.226 -2.210 -4.571 1.00 71.19 100 ASP A C 1
ATOM 770 O O . ASP A 1 100 ? 4.717 -2.298 -3.454 1.00 71.19 100 ASP A O 1
ATOM 774 N N . ALA A 1 101 ? 5.722 -1.050 -5.017 1.00 69.62 101 ALA A N 1
ATOM 775 C CA . ALA A 1 101 ? 5.724 0.171 -4.211 1.00 69.62 101 ALA A CA 1
ATOM 776 C C . ALA A 1 101 ? 4.302 0.641 -3.858 1.00 69.62 101 ALA A C 1
ATOM 778 O O . ALA A 1 101 ? 4.060 1.114 -2.745 1.00 69.62 101 ALA A O 1
ATOM 779 N N . SER A 1 102 ? 3.347 0.497 -4.785 1.00 68.06 102 SER A N 1
ATOM 780 C CA . SER A 1 102 ? 1.941 0.81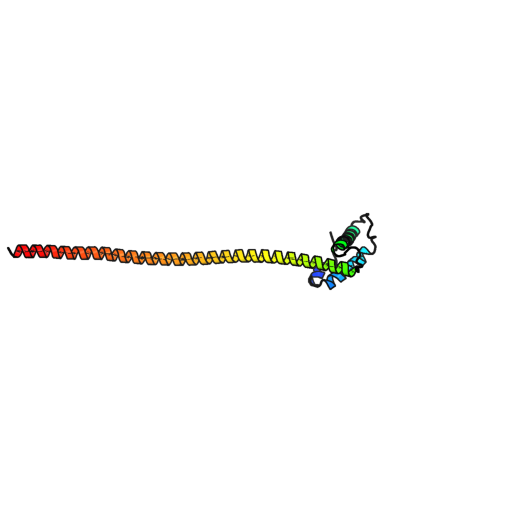3 -4.520 1.00 68.06 102 SER A CA 1
ATOM 781 C C . SER A 1 102 ? 1.320 -0.151 -3.509 1.00 68.06 102 SER A C 1
ATOM 783 O O . SER A 1 102 ? 0.634 0.299 -2.596 1.00 68.06 102 SER A O 1
ATOM 785 N N . ALA A 1 103 ? 1.624 -1.448 -3.605 1.00 70.81 103 ALA A N 1
ATOM 786 C CA . ALA A 1 103 ? 1.125 -2.467 -2.692 1.00 70.81 103 ALA A CA 1
ATOM 787 C C . ALA A 1 103 ? 1.667 -2.264 -1.270 1.00 70.81 103 ALA A C 1
ATOM 789 O O . ALA A 1 103 ? 0.896 -2.333 -0.313 1.00 70.81 103 ALA A O 1
ATOM 790 N N . VAL A 1 104 ? 2.956 -1.933 -1.130 1.00 74.31 104 VAL A N 1
ATOM 791 C CA . VAL A 1 104 ? 3.573 -1.596 0.164 1.00 74.31 104 VAL A CA 1
ATOM 792 C C . VAL A 1 104 ? 2.895 -0.372 0.778 1.00 74.31 104 VAL A C 1
ATOM 794 O O . VAL A 1 104 ? 2.435 -0.433 1.916 1.00 74.31 104 VAL A O 1
ATOM 797 N N . LYS A 1 105 ? 2.733 0.710 0.009 1.00 71.31 105 LYS A N 1
ATOM 798 C CA . LYS A 1 105 ? 2.107 1.941 0.506 1.00 71.31 105 LYS A CA 1
ATOM 799 C C . LYS A 1 105 ? 0.628 1.746 0.862 1.00 71.31 105 LYS A C 1
ATOM 801 O O . LYS A 1 105 ? 0.148 2.302 1.846 1.00 71.31 105 LYS A O 1
ATOM 806 N N . SER A 1 106 ? -0.102 0.941 0.091 1.00 63.00 106 SER A N 1
ATOM 807 C CA . SER A 1 106 ? -1.481 0.561 0.410 1.00 63.00 106 SER A CA 1
ATOM 808 C C . SER A 1 106 ? -1.566 -0.294 1.675 1.00 63.00 106 SER A C 1
ATOM 810 O O . SER A 1 106 ? -2.471 -0.079 2.481 1.00 63.00 106 SER A O 1
ATOM 812 N N . ALA A 1 107 ? -0.634 -1.228 1.883 1.00 70.31 107 ALA A N 1
ATOM 813 C CA . ALA A 1 107 ? -0.578 -2.045 3.092 1.00 70.31 107 ALA A CA 1
ATOM 814 C C . ALA A 1 107 ? -0.271 -1.201 4.340 1.00 70.31 107 ALA A C 1
ATOM 816 O O . ALA A 1 107 ? -0.941 -1.367 5.358 1.00 70.31 107 ALA A O 1
ATOM 817 N N . GLU A 1 108 ? 0.666 -0.254 4.246 1.00 74.12 108 GLU A N 1
ATOM 818 C CA . GLU A 1 108 ? 0.986 0.695 5.321 1.00 74.12 108 GLU A CA 1
ATOM 819 C C . GLU A 1 108 ? -0.222 1.562 5.697 1.00 74.12 108 GLU A C 1
ATOM 821 O O . GLU A 1 108 ? -0.619 1.589 6.862 1.00 74.12 108 GLU A O 1
ATOM 826 N N . LEU A 1 109 ? -0.870 2.193 4.711 1.00 65.88 109 LEU A N 1
ATOM 827 C CA . LEU A 1 109 ? -2.062 3.018 4.944 1.00 65.88 109 LEU A CA 1
ATOM 828 C C . LEU A 1 109 ? -3.221 2.201 5.534 1.00 65.88 109 LEU A C 1
ATOM 830 O O . LEU A 1 109 ? -3.943 2.675 6.408 1.00 65.88 109 LEU A O 1
ATOM 834 N N . THR A 1 110 ? -3.392 0.953 5.095 1.00 68.44 110 THR A N 1
ATOM 835 C CA . THR A 1 110 ? -4.415 0.055 5.651 1.00 68.44 110 THR A CA 1
ATOM 836 C C . THR A 1 110 ? -4.096 -0.320 7.101 1.00 68.44 110 THR A C 1
ATOM 838 O O . THR A 1 110 ? -4.991 -0.336 7.948 1.00 68.44 110 THR A O 1
ATOM 841 N N . ALA A 1 111 ? -2.828 -0.588 7.423 1.00 71.19 111 ALA A N 1
ATOM 842 C CA . ALA A 1 111 ? -2.394 -0.877 8.788 1.00 71.19 111 ALA A CA 1
ATOM 843 C C . ALA A 1 111 ? -2.588 0.333 9.723 1.00 71.19 111 ALA A C 1
ATOM 845 O O . ALA A 1 111 ? -3.011 0.170 10.867 1.00 71.19 111 ALA A O 1
ATOM 846 N N . GLU A 1 11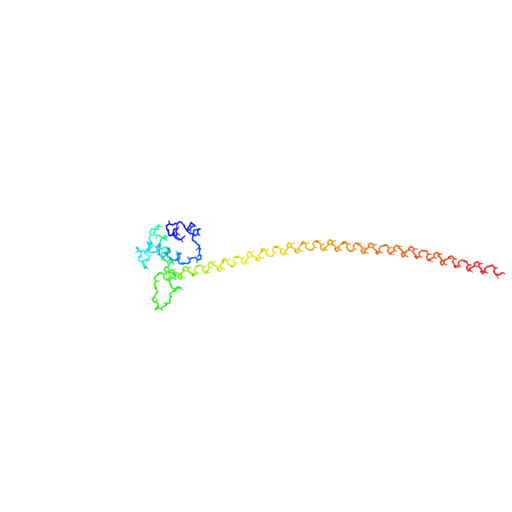2 ? -2.345 1.548 9.232 1.00 74.19 112 GLU A N 1
ATOM 847 C CA . GLU A 1 112 ? -2.564 2.782 9.991 1.00 74.19 112 GLU A CA 1
ATOM 848 C C . GLU A 1 112 ? -4.059 3.030 10.256 1.00 74.19 112 GLU A C 1
ATOM 850 O O . GLU A 1 112 ? -4.464 3.172 11.412 1.00 74.19 112 GLU A O 1
ATOM 855 N N . ILE A 1 113 ? -4.904 2.947 9.221 1.00 73.06 113 ILE A N 1
ATOM 856 C CA . ILE A 1 113 ? -6.360 3.135 9.348 1.00 73.06 113 ILE A CA 1
ATOM 857 C C . ILE A 1 113 ? -6.979 2.087 10.283 1.00 73.06 113 ILE A C 1
ATOM 859 O O . ILE A 1 113 ? -7.800 2.418 11.140 1.00 73.06 113 ILE A O 1
ATOM 863 N N . THR A 1 114 ? -6.591 0.815 10.159 1.00 72.75 114 THR A N 1
ATOM 864 C CA . THR A 1 114 ? -7.117 -0.250 11.032 1.00 72.75 114 THR A CA 1
ATOM 865 C C . THR A 1 114 ? -6.712 -0.053 12.494 1.00 72.75 114 THR A C 1
ATOM 867 O O . THR A 1 114 ? -7.525 -0.297 13.391 1.00 72.75 114 THR A O 1
ATOM 870 N N . LYS A 1 115 ? -5.497 0.440 12.764 1.00 76.44 115 LYS A N 1
ATOM 871 C CA . LYS A 1 115 ? -5.036 0.782 14.119 1.00 76.44 115 LYS A CA 1
ATOM 872 C C . LYS A 1 115 ? -5.825 1.946 14.725 1.00 76.44 115 LYS A C 1
ATOM 874 O O . LYS A 1 115 ? -6.213 1.884 15.895 1.00 76.44 115 LYS A O 1
ATOM 879 N N . GLU A 1 116 ? -6.097 2.991 13.950 1.00 71.50 116 GLU A N 1
ATOM 880 C CA . GLU A 1 116 ? -6.922 4.110 14.417 1.00 71.50 116 GLU A CA 1
ATOM 881 C C . GLU A 1 116 ? -8.362 3.667 14.700 1.00 71.50 116 GLU A C 1
ATOM 883 O O . GLU A 1 116 ? -8.900 3.948 15.774 1.00 71.50 116 GLU A O 1
ATOM 888 N N . GLN A 1 117 ? -8.964 2.897 13.789 1.00 70.88 117 GLN A N 1
ATOM 889 C CA . GLN A 1 117 ? -10.330 2.395 13.951 1.00 70.88 117 GLN A CA 1
ATOM 890 C C . GLN A 1 117 ? -10.469 1.454 15.150 1.00 70.88 117 GLN A C 1
ATOM 892 O O . GLN A 1 117 ? -11.407 1.595 15.934 1.00 70.88 117 GLN A O 1
ATOM 897 N N . THR A 1 118 ? -9.532 0.524 15.347 1.00 69.50 118 THR A N 1
ATOM 898 C CA . THR A 1 118 ? -9.547 -0.370 16.518 1.00 69.50 118 THR A CA 1
ATOM 899 C C . THR A 1 118 ? -9.392 0.397 17.827 1.00 69.50 118 THR A C 1
ATOM 901 O O . THR A 1 118 ? -10.086 0.092 18.797 1.00 69.50 118 THR A O 1
ATOM 904 N N . THR A 1 119 ? -8.554 1.435 17.852 1.00 69.19 119 THR A N 1
ATOM 905 C CA . THR A 1 119 ? -8.395 2.301 19.028 1.00 69.19 119 THR A CA 1
ATOM 906 C C . THR A 1 119 ? -9.685 3.068 19.327 1.00 69.19 119 THR A C 1
ATOM 908 O O . THR A 1 119 ? -10.142 3.072 20.470 1.00 69.19 119 THR A O 1
ATOM 911 N N . ALA A 1 120 ? -10.318 3.658 18.311 1.00 70.44 120 ALA A N 1
ATOM 912 C CA . ALA A 1 120 ? -11.583 4.379 18.457 1.00 70.44 120 ALA A CA 1
ATOM 913 C C . ALA A 1 120 ? -12.738 3.465 18.907 1.00 70.44 120 ALA A C 1
ATOM 915 O O . ALA A 1 120 ? -13.536 3.834 19.768 1.00 70.44 120 ALA A O 1
ATOM 916 N N . ILE A 1 121 ? -12.818 2.244 18.372 1.00 70.75 121 ILE A N 1
ATOM 917 C CA . ILE A 1 121 ? -13.825 1.261 18.790 1.00 70.75 121 ILE A CA 1
ATOM 918 C C . ILE A 1 121 ? -13.591 0.844 20.245 1.00 70.75 121 ILE A C 1
ATOM 920 O O . ILE A 1 121 ? -14.543 0.795 21.023 1.00 70.75 121 ILE A O 1
ATOM 924 N N . ASN A 1 122 ? -12.340 0.583 20.633 1.00 70.00 122 ASN A N 1
ATOM 925 C CA . ASN A 1 122 ? -12.004 0.171 21.993 1.00 70.00 122 ASN A CA 1
ATOM 926 C C . ASN A 1 122 ? -12.331 1.276 23.014 1.00 70.00 122 ASN A C 1
ATOM 928 O O . ASN A 1 122 ? -12.956 1.001 24.036 1.00 70.00 122 ASN A O 1
ATOM 932 N N . THR A 1 123 ? -12.018 2.542 22.721 1.00 69.31 123 THR A N 1
ATOM 933 C CA . THR A 1 123 ? -12.351 3.660 23.624 1.00 69.31 123 THR A CA 1
ATOM 934 C C . THR A 1 123 ? -13.861 3.837 23.800 1.00 69.31 123 THR A C 1
ATOM 936 O O . THR A 1 123 ? -14.335 3.992 24.930 1.00 69.31 123 THR A O 1
ATOM 939 N N . ILE A 1 124 ? -14.639 3.746 22.717 1.00 76.12 124 ILE A N 1
ATOM 940 C CA . ILE A 1 124 ? -16.106 3.810 22.784 1.00 76.12 124 ILE A CA 1
ATOM 941 C C . ILE A 1 124 ? -16.659 2.613 23.567 1.00 76.12 124 ILE A C 1
ATOM 943 O O . ILE A 1 124 ? -17.500 2.793 24.452 1.00 76.12 124 ILE A O 1
ATOM 947 N N . PHE A 1 125 ? -16.181 1.401 23.279 1.00 70.12 125 PHE A N 1
ATOM 948 C CA . PHE A 1 125 ? -16.647 0.183 23.937 1.00 70.12 125 PHE A CA 1
ATOM 949 C C . PHE A 1 125 ? -16.343 0.195 25.440 1.00 70.12 125 PHE A C 1
ATOM 951 O O . PHE A 1 125 ? -17.245 -0.055 26.237 1.00 70.12 125 PHE A O 1
ATOM 958 N N . MET A 1 126 ? -15.132 0.589 25.844 1.00 71.31 126 MET A N 1
ATOM 959 C CA . MET A 1 126 ? -14.742 0.730 27.253 1.00 71.31 126 MET A CA 1
ATOM 960 C C . MET A 1 126 ? -15.598 1.763 27.994 1.00 71.31 126 MET A C 1
ATOM 962 O O . MET A 1 126 ? -16.030 1.522 29.125 1.00 71.31 126 MET A O 1
ATOM 966 N N . SER A 1 127 ? -15.905 2.895 27.353 1.00 73.75 127 SER A N 1
ATOM 967 C CA . SER A 1 127 ? -16.789 3.916 27.929 1.00 73.75 127 SER A CA 1
ATOM 968 C C . SER A 1 127 ? -18.202 3.368 28.169 1.00 73.75 127 SER A C 1
ATOM 970 O O . SER A 1 127 ? -18.759 3.518 29.261 1.00 73.75 127 SER A O 1
ATOM 972 N N . LYS A 1 128 ? -18.771 2.659 27.184 1.00 71.69 128 LYS A N 1
ATOM 973 C CA . LYS A 1 128 ? -20.095 2.031 27.313 1.00 71.69 128 LYS A CA 1
ATOM 974 C C . LYS A 1 128 ? -20.100 0.905 28.346 1.00 71.69 128 LYS A C 1
ATOM 976 O O . LYS A 1 128 ? -21.029 0.828 29.146 1.00 71.69 128 LYS A O 1
ATOM 981 N N . GLN A 1 129 ? -19.061 0.075 28.377 1.00 76.94 129 GLN A N 1
ATOM 982 C CA . GLN A 1 129 ? -18.927 -1.013 29.341 1.00 76.94 129 GLN A CA 1
ATOM 983 C C . GLN A 1 129 ? -18.846 -0.479 30.776 1.00 76.94 129 GLN A C 1
ATOM 985 O O . GLN A 1 129 ? -19.547 -0.979 31.654 1.00 76.94 129 GLN A O 1
ATOM 990 N N . THR A 1 130 ? -18.084 0.594 31.001 1.00 79.38 130 THR A N 1
ATOM 991 C CA . THR A 1 130 ? -18.002 1.264 32.309 1.00 79.38 130 THR A CA 1
ATOM 992 C C . THR A 1 130 ? -19.366 1.794 32.754 1.00 79.38 130 THR A C 1
ATOM 994 O O . THR A 1 130 ? -19.763 1.584 33.900 1.00 79.38 130 THR A O 1
ATOM 997 N N . ALA A 1 131 ? -20.127 2.417 31.847 1.00 78.69 131 ALA A N 1
ATOM 998 C CA . ALA A 1 131 ? -21.472 2.906 32.151 1.00 78.69 131 ALA A CA 1
ATOM 999 C C . ALA A 1 131 ? -22.448 1.768 32.514 1.00 78.69 131 ALA A C 1
ATOM 1001 O O . ALA A 1 131 ? -23.230 1.903 33.458 1.00 78.69 131 ALA A O 1
ATOM 1002 N N . ILE A 1 132 ? -22.377 0.631 31.812 1.00 84.19 132 ILE A N 1
ATOM 1003 C CA . ILE A 1 132 ? -23.195 -0.555 32.110 1.00 84.19 132 ILE A CA 1
ATOM 1004 C C . ILE A 1 132 ? -22.828 -1.130 33.483 1.00 84.19 132 ILE A C 1
ATOM 1006 O O . ILE A 1 132 ? -23.718 -1.367 34.300 1.00 84.19 132 ILE A O 1
ATOM 1010 N N . ILE A 1 133 ? -21.533 -1.305 33.774 1.00 84.25 133 ILE A N 1
ATOM 1011 C CA . ILE A 1 133 ? -21.064 -1.816 35.071 1.00 84.25 133 ILE A CA 1
ATOM 1012 C C . ILE A 1 133 ? -21.529 -0.895 36.205 1.00 84.25 133 ILE A C 1
ATOM 1014 O O . ILE A 1 133 ? -22.073 -1.376 37.198 1.00 84.25 133 ILE A O 1
ATOM 1018 N N . ALA A 1 134 ? -21.390 0.423 36.043 1.00 84.81 134 ALA A N 1
ATOM 1019 C CA . ALA A 1 134 ? -21.846 1.395 37.033 1.00 84.81 134 ALA A CA 1
ATOM 1020 C C . ALA A 1 134 ? -23.362 1.299 37.291 1.00 84.81 134 ALA A C 1
ATOM 1022 O O . ALA A 1 134 ? -23.792 1.323 38.445 1.00 84.81 134 ALA A O 1
ATOM 1023 N N . SER A 1 135 ? -24.172 1.128 36.239 1.00 92.50 135 SER A N 1
ATOM 1024 C CA . SER A 1 135 ? -25.623 0.941 36.362 1.00 92.50 135 SER A CA 1
ATOM 1025 C C . SER A 1 135 ? -25.983 -0.334 37.137 1.00 92.50 135 SER A C 1
ATOM 1027 O O . SER A 1 135 ? -26.816 -0.286 38.044 1.00 92.50 135 SER A O 1
ATOM 1029 N N . VAL A 1 136 ? -25.315 -1.457 36.850 1.00 92.19 136 VAL A N 1
ATOM 1030 C CA . VAL A 1 136 ? -25.528 -2.724 37.572 1.00 92.19 136 VAL A CA 1
ATOM 1031 C C . VAL A 1 136 ? -25.151 -2.585 39.048 1.00 92.19 136 VAL A C 1
ATOM 1033 O O . VAL A 1 136 ? -25.929 -2.976 39.920 1.00 92.19 136 VAL A O 1
ATOM 1036 N N . VAL A 1 137 ? -23.996 -1.981 39.346 1.00 93.69 137 VAL A N 1
ATOM 1037 C CA . VAL A 1 137 ? -23.550 -1.741 40.727 1.00 93.69 137 VAL A CA 1
ATOM 1038 C C . VAL A 1 137 ? -24.553 -0.863 41.483 1.00 93.69 137 VAL A C 1
ATOM 1040 O O . VAL A 1 137 ? -24.896 -1.175 42.623 1.00 93.69 137 VAL A O 1
ATOM 1043 N N . ALA A 1 138 ? -25.093 0.182 40.849 1.00 92.62 138 ALA A N 1
ATOM 1044 C CA . ALA A 1 138 ? -26.107 1.039 41.460 1.00 92.62 138 ALA A CA 1
ATOM 1045 C C . ALA A 1 138 ? -27.389 0.267 41.826 1.00 92.62 138 ALA A C 1
ATOM 1047 O O . ALA A 1 138 ? -27.896 0.412 42.941 1.00 92.62 138 ALA A O 1
ATOM 1048 N N . ILE A 1 139 ? -27.884 -0.600 40.933 1.00 94.94 139 ILE A N 1
ATOM 1049 C CA . ILE A 1 139 ? -29.061 -1.444 41.203 1.00 94.94 139 ILE A CA 1
ATOM 1050 C C . ILE A 1 139 ? -28.794 -2.382 42.387 1.00 94.94 139 ILE A C 1
ATOM 1052 O O . ILE A 1 139 ? -29.634 -2.494 43.282 1.00 94.94 139 ILE A O 1
ATOM 1056 N N . LEU A 1 140 ? -27.618 -3.017 42.442 1.00 95.00 140 LEU A N 1
ATOM 1057 C CA . LEU A 1 140 ? -27.250 -3.912 43.545 1.00 95.00 140 LEU A CA 1
ATOM 1058 C C . LEU A 1 140 ? -27.227 -3.191 44.900 1.00 95.00 140 LEU A C 1
ATOM 1060 O O . LEU A 1 140 ? -27.709 -3.743 45.890 1.00 95.00 140 LEU A O 1
ATOM 1064 N N . ILE A 1 141 ? -26.729 -1.953 44.948 1.00 96.31 141 ILE A N 1
ATOM 1065 C CA . ILE A 1 141 ? -26.719 -1.136 46.171 1.00 96.31 141 ILE A CA 1
ATOM 1066 C C . ILE A 1 141 ? -28.151 -0.830 46.633 1.00 96.31 141 ILE A C 1
ATOM 1068 O O . ILE A 1 141 ? -28.465 -1.004 47.812 1.00 96.31 141 ILE A O 1
ATOM 1072 N N . ILE A 1 142 ? -29.039 -0.428 45.716 1.00 95.44 142 ILE A N 1
ATOM 1073 C CA . ILE A 1 142 ? -30.449 -0.146 46.036 1.00 95.44 142 ILE A CA 1
ATOM 1074 C C . ILE A 1 142 ? -31.131 -1.400 46.601 1.00 95.44 142 ILE A C 1
ATOM 1076 O O . ILE A 1 142 ? -31.793 -1.334 47.642 1.00 95.44 142 ILE A O 1
ATOM 1080 N N . VAL A 1 143 ? -30.927 -2.556 45.962 1.00 95.88 143 VAL A N 1
ATOM 1081 C CA . VAL A 1 143 ? -31.483 -3.838 46.420 1.00 95.88 143 VAL A CA 1
ATOM 1082 C C . VAL A 1 143 ? -30.932 -4.217 47.798 1.00 95.88 143 VAL A C 1
ATOM 1084 O O . VAL A 1 143 ? -31.711 -4.595 48.675 1.00 95.88 143 VAL A O 1
ATOM 1087 N N . LEU A 1 144 ? -29.626 -4.063 48.041 1.00 96.12 144 LEU A N 1
ATOM 1088 C CA . LEU A 1 144 ? -29.015 -4.327 49.350 1.00 96.12 144 LEU A CA 1
ATOM 1089 C C . LEU A 1 144 ? -29.632 -3.468 50.460 1.00 96.12 144 LEU A C 1
ATOM 1091 O O . LEU A 1 144 ? -29.979 -3.994 51.520 1.00 96.12 144 LEU A O 1
ATOM 1095 N N . ILE A 1 145 ? -29.833 -2.171 50.213 1.00 96.19 145 ILE A N 1
ATOM 1096 C CA . ILE A 1 145 ? -30.478 -1.265 51.174 1.00 96.19 145 ILE A CA 1
ATOM 1097 C C . ILE A 1 145 ? -31.910 -1.729 51.472 1.00 96.19 145 ILE A C 1
ATOM 1099 O O . ILE A 1 145 ? -32.296 -1.823 52.643 1.00 96.19 145 ILE A O 1
ATOM 1103 N N . MET A 1 146 ? -32.689 -2.081 50.440 1.00 94.81 146 MET A N 1
ATOM 1104 C CA . MET A 1 146 ? -34.046 -2.607 50.623 1.00 94.81 146 MET A CA 1
ATOM 1105 C C . MET A 1 146 ? -34.057 -3.888 51.459 1.00 94.81 146 MET A C 1
ATOM 1107 O O . MET A 1 146 ? -34.901 -4.022 52.346 1.00 94.81 146 MET A O 1
ATOM 1111 N N . VAL A 1 147 ? -33.113 -4.804 51.226 1.00 95.12 147 VAL A N 1
ATOM 1112 C CA . VAL A 1 147 ? -32.987 -6.049 51.997 1.00 95.12 147 VAL A CA 1
ATOM 1113 C C . VAL A 1 147 ? -32.671 -5.758 53.466 1.00 95.12 147 VAL A C 1
ATOM 1115 O O . VAL A 1 147 ? -33.331 -6.318 54.344 1.00 95.12 147 VAL A O 1
ATOM 1118 N N . ILE A 1 148 ? -31.731 -4.855 53.761 1.00 95.12 148 ILE A N 1
ATOM 1119 C CA . ILE A 1 148 ? -31.371 -4.489 55.141 1.00 95.12 148 ILE A CA 1
ATOM 1120 C C . ILE A 1 148 ? -32.578 -3.891 55.876 1.00 95.12 148 ILE A C 1
ATOM 1122 O O . ILE A 1 148 ? -32.946 -4.363 56.957 1.00 95.12 148 ILE A O 1
ATOM 1126 N N . ILE A 1 149 ? -33.242 -2.894 55.280 1.00 95.56 149 ILE A N 1
ATOM 1127 C CA . ILE A 1 149 ? -34.427 -2.257 55.875 1.00 95.56 149 ILE A CA 1
ATOM 1128 C C . ILE A 1 149 ? -35.551 -3.286 56.062 1.00 95.56 149 ILE A C 1
ATOM 1130 O O . ILE A 1 149 ? -36.180 -3.344 57.124 1.00 95.56 149 ILE A O 1
ATOM 1134 N N . TYR A 1 150 ? -35.784 -4.141 55.065 1.00 95.38 150 TYR A N 1
ATOM 1135 C CA . TYR A 1 150 ? -36.775 -5.209 55.135 1.00 95.38 150 TYR A CA 1
ATOM 1136 C C . TYR A 1 150 ? -36.498 -6.179 56.289 1.00 95.38 150 TYR A C 1
ATOM 1138 O O . TYR A 1 150 ? -37.417 -6.508 57.046 1.00 95.38 150 TYR A O 1
ATOM 1146 N N . LEU A 1 151 ? -35.244 -6.601 56.477 1.00 93.75 151 LEU A N 1
ATOM 1147 C CA . LEU A 1 151 ? -34.855 -7.474 57.584 1.00 93.75 151 LEU A CA 1
ATOM 1148 C C . LEU A 1 151 ? -35.113 -6.809 58.940 1.00 93.75 151 LEU A C 1
ATOM 1150 O O . LEU A 1 151 ? -35.694 -7.449 59.822 1.00 93.75 151 LEU A O 1
ATOM 1154 N N . ILE A 1 152 ? -34.786 -5.522 59.094 1.00 94.31 152 ILE A N 1
ATOM 1155 C CA . ILE A 1 152 ? -35.068 -4.757 60.320 1.00 94.31 152 ILE A CA 1
ATOM 1156 C C . ILE A 1 152 ? -36.578 -4.717 60.594 1.00 94.31 152 ILE A C 1
ATOM 1158 O O . ILE A 1 152 ? -37.028 -5.017 61.706 1.00 94.31 152 ILE A O 1
ATOM 1162 N N . LEU A 1 153 ? -37.394 -4.391 59.587 1.00 93.50 153 LEU A N 1
ATOM 1163 C CA . LEU A 1 153 ? -38.852 -4.332 59.725 1.00 93.50 153 LEU A CA 1
ATOM 1164 C C . LEU A 1 153 ? -39.456 -5.703 60.049 1.00 93.50 153 LEU A C 1
ATOM 1166 O O . LEU A 1 153 ? -40.304 -5.814 60.944 1.00 93.50 153 LEU A O 1
ATOM 1170 N N . ARG A 1 154 ? -38.999 -6.758 59.369 1.00 93.69 154 ARG A N 1
ATOM 1171 C CA . ARG A 1 154 ? -39.427 -8.140 59.608 1.00 93.69 154 ARG A CA 1
ATOM 1172 C C . ARG A 1 154 ? -39.076 -8.583 61.025 1.00 93.69 154 ARG A C 1
ATOM 1174 O O . ARG A 1 154 ? -39.921 -9.162 61.714 1.00 93.69 154 ARG A O 1
ATOM 1181 N N . TYR A 1 155 ? -37.869 -8.261 61.482 1.00 92.25 155 TYR A N 1
ATOM 1182 C CA . TYR A 1 155 ? -37.418 -8.562 62.835 1.00 92.25 155 TYR A CA 1
ATOM 1183 C C . TYR A 1 155 ? -38.273 -7.840 63.887 1.00 92.25 155 TYR A C 1
ATOM 1185 O O . TYR A 1 155 ? -38.760 -8.467 64.835 1.00 92.25 155 TYR A O 1
ATOM 1193 N N . ARG A 1 156 ? -38.573 -6.549 63.678 1.00 91.88 156 ARG A N 1
ATOM 1194 C CA . ARG A 1 156 ? -39.463 -5.775 64.561 1.00 91.88 156 ARG A CA 1
ATOM 1195 C C . ARG A 1 156 ? -40.869 -6.374 64.641 1.00 91.88 156 ARG A C 1
ATOM 1197 O O . ARG A 1 156 ? -41.403 -6.487 65.747 1.00 91.88 156 ARG A O 1
ATOM 1204 N N . ARG A 1 157 ? -41.467 -6.787 63.512 1.00 90.69 157 ARG A N 1
ATOM 1205 C CA . ARG A 1 157 ? -42.799 -7.427 63.500 1.00 90.69 157 ARG A CA 1
ATOM 1206 C C . ARG A 1 157 ? -42.796 -8.733 64.295 1.00 90.69 157 ARG A C 1
ATOM 1208 O O . ARG A 1 157 ? -43.651 -8.904 65.163 1.00 90.69 157 ARG A O 1
ATOM 1215 N N . LYS A 1 158 ? -41.804 -9.609 64.089 1.00 86.75 158 LYS A N 1
ATOM 1216 C CA . LYS A 1 158 ? -41.697 -10.865 64.854 1.00 86.75 158 LYS A CA 1
ATOM 1217 C C . LYS A 1 158 ? -41.528 -10.622 66.357 1.00 86.75 158 LYS A C 1
ATOM 1219 O O . LYS A 1 158 ? -42.180 -11.295 67.154 1.00 86.75 158 LYS A O 1
ATOM 1224 N N . LYS A 1 159 ? -40.725 -9.631 66.761 1.00 87.19 159 LYS A N 1
ATOM 1225 C CA . LYS A 1 159 ? -40.544 -9.283 68.181 1.00 87.19 159 LYS A CA 1
ATOM 1226 C C . LYS A 1 159 ? -41.845 -8.795 68.830 1.00 87.19 159 LYS A C 1
ATOM 1228 O O . LYS A 1 159 ? -42.136 -9.187 69.958 1.00 87.19 159 LYS A O 1
ATOM 1233 N N . LYS A 1 160 ? -42.656 -7.998 68.119 1.00 83.94 160 LYS A N 1
ATOM 1234 C CA . LYS A 1 160 ? -43.977 -7.563 68.610 1.00 83.94 160 LYS A CA 1
ATOM 1235 C C . LYS A 1 160 ? -44.929 -8.744 68.833 1.00 83.94 160 LYS A C 1
ATOM 1237 O O . LYS A 1 160 ? -45.584 -8.790 69.868 1.00 83.94 160 LYS A O 1
ATOM 1242 N N . MET A 1 161 ? -44.966 -9.711 67.914 1.00 88.50 161 MET A N 1
ATOM 1243 C CA . MET A 1 161 ? -45.844 -10.885 68.043 1.00 88.50 161 MET A CA 1
ATOM 1244 C C . MET A 1 161 ? -45.433 -11.799 69.205 1.00 88.50 161 MET A C 1
ATOM 1246 O O . MET A 1 161 ? -46.296 -12.250 69.952 1.00 88.50 161 MET A O 1
ATOM 1250 N N . LYS A 1 162 ? -44.125 -12.008 69.426 1.00 86.62 162 LYS A N 1
ATOM 1251 C CA . LYS A 1 162 ? -43.640 -12.782 70.583 1.00 86.62 162 LYS A CA 1
ATOM 1252 C C . LYS A 1 162 ? -44.027 -12.146 71.921 1.00 86.62 162 LYS A C 1
ATOM 1254 O O . LYS A 1 162 ? -44.456 -12.858 72.819 1.00 86.62 162 LYS A O 1
ATOM 1259 N N . LYS A 1 163 ? -43.925 -10.814 72.035 1.00 86.56 163 LYS A N 1
ATOM 1260 C CA . LYS A 1 163 ? -44.366 -10.095 73.240 1.00 86.56 163 LYS A CA 1
ATOM 1261 C C . LYS A 1 163 ? -45.866 -10.270 73.482 1.00 86.56 163 LYS A C 1
ATOM 1263 O O . LYS A 1 163 ? -46.252 -10.611 74.590 1.00 86.56 163 LYS A O 1
ATOM 1268 N N . LYS A 1 164 ? -46.704 -10.104 72.450 1.00 84.75 164 LYS A N 1
ATOM 1269 C CA . LYS A 1 164 ? -48.162 -10.289 72.570 1.00 84.75 164 LYS A CA 1
ATOM 1270 C C . LYS A 1 164 ? -48.540 -11.676 73.099 1.00 84.75 164 LYS A C 1
ATOM 1272 O O . LYS A 1 164 ? -49.378 -11.754 73.985 1.00 84.75 164 LYS A O 1
ATOM 1277 N N . ALA A 1 165 ? -47.882 -12.730 72.613 1.00 86.06 165 ALA A N 1
ATOM 1278 C CA . ALA A 1 165 ? -48.137 -14.101 73.058 1.00 86.06 165 ALA A CA 1
ATOM 1279 C C . ALA A 1 165 ? -47.803 -14.339 74.546 1.00 86.06 165 ALA A C 1
ATOM 1281 O O . ALA A 1 165 ? -48.478 -15.125 75.205 1.00 86.06 165 ALA A O 1
ATOM 1282 N N . GLN A 1 166 ? -46.779 -13.666 75.087 1.00 85.12 166 GLN A N 1
ATOM 1283 C CA . GLN A 1 166 ? -46.480 -13.709 76.525 1.00 85.12 166 GLN A CA 1
ATOM 1284 C C . GLN A 1 166 ? -47.541 -12.977 77.351 1.00 85.12 166 GLN A C 1
ATOM 1286 O O . GLN A 1 166 ? -47.994 -13.521 78.351 1.00 85.12 166 GLN A O 1
ATOM 1291 N N . TYR A 1 167 ? -47.990 -11.797 76.914 1.00 85.94 167 TYR A N 1
ATOM 1292 C CA . TYR A 1 167 ? -49.046 -11.062 77.622 1.00 85.94 167 TYR A CA 1
ATOM 1293 C C . TYR A 1 167 ? -50.376 -11.822 77.651 1.00 85.94 167 TYR A C 1
ATOM 1295 O O . TYR A 1 167 ? -51.019 -11.853 78.689 1.00 85.94 167 TYR A O 1
ATOM 1303 N N . THR A 1 168 ? -50.770 -12.486 76.558 1.00 88.50 168 THR A N 1
ATOM 1304 C CA . THR A 1 168 ? -51.983 -13.327 76.549 1.00 88.50 168 THR A CA 1
ATOM 1305 C C . THR A 1 168 ? -51.882 -14.544 77.462 1.00 88.50 168 THR A C 1
ATOM 1307 O O . THR A 1 168 ? -52.904 -15.027 77.923 1.00 88.50 168 THR A O 1
ATOM 1310 N N . LYS A 1 169 ? -50.673 -15.059 77.719 1.00 85.12 169 LYS A N 1
ATOM 1311 C CA . LYS A 1 169 ? -50.488 -16.149 78.684 1.00 85.12 169 LYS A CA 1
ATOM 1312 C C . LYS A 1 169 ? -50.634 -15.659 80.122 1.00 85.12 169 LYS A C 1
ATOM 1314 O O . LYS A 1 169 ? -51.352 -16.286 80.877 1.00 85.12 169 LYS A O 1
ATOM 1319 N N . LEU A 1 170 ? -50.014 -14.526 80.457 1.00 88.75 170 LEU A N 1
ATOM 1320 C CA . LEU A 1 170 ? -50.069 -13.939 81.804 1.00 88.75 170 LEU A CA 1
ATOM 1321 C C . LEU A 1 170 ? -51.472 -13.481 82.232 1.00 88.75 170 LEU A C 1
ATOM 1323 O O . LEU A 1 170 ? -51.706 -13.300 83.414 1.00 88.75 170 LEU A O 1
ATOM 1327 N N . LEU A 1 171 ? -52.376 -13.231 81.283 1.00 85.12 171 LEU A N 1
ATOM 1328 C CA . LEU A 1 171 ? -53.749 -12.786 81.555 1.00 85.12 171 LEU A CA 1
ATOM 1329 C C . LEU A 1 171 ? -54.762 -13.931 81.703 1.00 85.12 171 LEU A C 1
ATOM 1331 O O . LEU A 1 171 ? -55.903 -13.668 82.061 1.00 85.12 171 LEU A O 1
ATOM 1335 N N . ASN A 1 172 ? -54.372 -15.157 81.349 1.00 78.62 172 ASN A N 1
A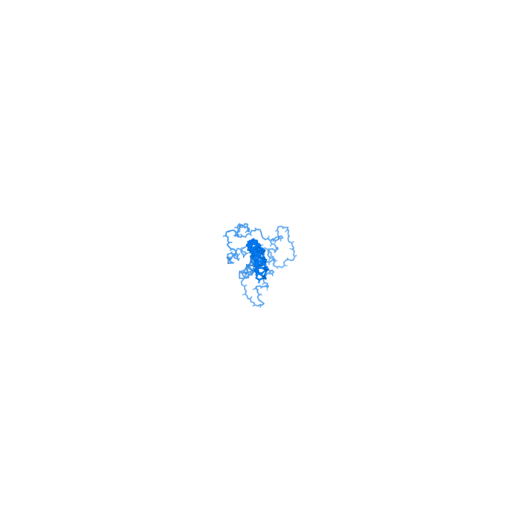TOM 1336 C CA . ASN A 1 172 ? -55.232 -16.343 81.390 1.00 78.62 172 ASN A CA 1
ATOM 1337 C C . ASN A 1 172 ? -54.892 -17.283 82.568 1.00 78.62 172 ASN A C 1
ATOM 1339 O O . ASN A 1 172 ? -55.486 -18.356 82.656 1.00 78.62 172 ASN A O 1
ATOM 1343 N N . GLU A 1 173 ? -53.931 -16.906 83.417 1.00 62.81 173 GLU A N 1
ATOM 1344 C CA . GLU A 1 173 ? -53.758 -17.442 84.780 1.00 62.81 173 GLU A CA 1
ATOM 1345 C C . GLU A 1 173 ? -54.595 -16.614 85.758 1.00 62.81 173 GLU A C 1
ATOM 1347 O O . GLU A 1 173 ? -55.200 -17.229 86.663 1.00 62.81 173 GLU A O 1
#